Protein AF-A0A9Q7AD12-F1 (afdb_monomer)

pLDDT: mean 81.9, std 12.29, range [37.97, 93.25]

Secondary structure (DSSP, 8-state):
--GGG--EEEEEE--TT---HHHHHHHHHSEEEETTEEEE---TTHHHHHHHHHGGG--TTT-EEEEEEPPSS--------S---S---

InterPro domains:
  IPR019199 Virulence-associated protein D / CRISPR associated protein Cas2 [PF09827] (8-71)
  IPR021127 CRISPR-associated endonuclease Cas2 [MF_01471] (6-89)
  IPR021127 CRISPR-associated endonuclease Cas2 [cd09725] (8-83)

Radius of gyration: 13.28 Å; Cα contacts (8 Å, |Δi|>4): 100; chains: 1; bounding box: 31×28×32 Å

Mean predicted aligned error: 6.06 Å

Sequence (89 aa):
MKIERCNLILTYDTAADRIPPIYRYLQKNFFWLQRSIFCGQIGKNGTDRLERQLRPLIDPSYDSVYLFQLRYPFTMEVETWGKTEGAVY

Organism: NCBI:txid3029084

Nearest PDB structures (foldseek):
  2i0x-assembly1_A  TM=8.615E-01  e=1.722E-05  Pyrococcus furiosus
  5g4d-assembly1_A-2  TM=7.992E-01  e=3.567E-05  Thermococcus onnurineus
  1zpw-assembly1_X  TM=8.291E-01  e=2.968E-04  Thermus thermophilus
  4qr1-assembly1_A  TM=8.363E-01  e=7.019E-04  Streptococcus pyogenes serotype M1
  7f84-assembly1_B  TM=8.338E-01  e=1.361E-03  Leptospira interrogans serovar Copenhageni str. Fiocruz L1-130

Solvent-accessible surface area (backbone atoms only — not comparable to full-atom values): 5689 Å² total; per-residue (Å²): 127,66,74,84,64,42,37,30,40,38,38,52,48,65,69,85,92,48,92,43,64,47,56,64,52,41,62,76,74,31,48,54,52,41,100,46,35,32,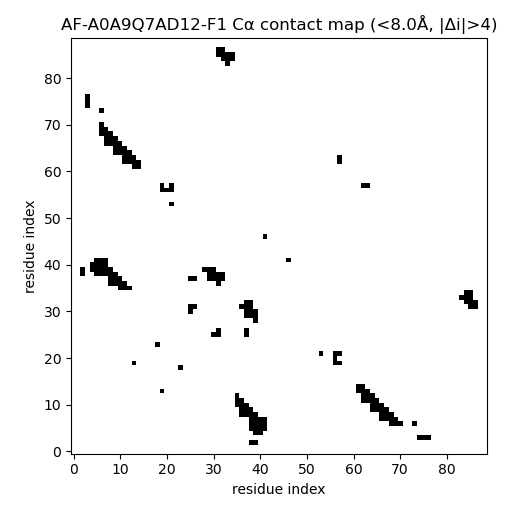36,31,72,68,61,100,67,37,62,64,54,47,49,67,64,45,57,85,49,52,54,82,89,73,36,49,75,48,77,49,74,56,61,86,89,72,84,79,86,84,85,85,83,84,88,79,88,34,77,86,126

Foldseek 3Di:
DPLQQFQKKKFKDADPPDPFVVVVVQVVAFQDWAPGITTHHADPCRVVVVCVVCVVRDDPVGMDMDIRGHDPPDGDDDDDDDDTPGDPD

Structure (mmCIF, N/CA/C/O backbone):
data_AF-A0A9Q7AD12-F1
#
_entry.id   AF-A0A9Q7AD12-F1
#
loop_
_atom_site.group_PDB
_atom_site.id
_atom_site.type_symbol
_atom_site.label_atom_id
_atom_site.label_alt_id
_atom_site.label_comp_id
_atom_site.label_asym_id
_atom_site.label_entity_id
_atom_site.label_seq_id
_atom_site.pdbx_PDB_ins_code
_atom_site.Cartn_x
_atom_site.Cartn_y
_atom_site.Cartn_z
_atom_site.occupancy
_atom_site.B_iso_or_equiv
_atom_site.auth_seq_id
_atom_site.auth_comp_id
_atom_site.auth_asym_id
_atom_site.auth_atom_id
_atom_site.pdbx_PDB_model_num
ATOM 1 N N . MET A 1 1 ? -6.289 14.178 7.107 1.00 52.81 1 MET A N 1
ATOM 2 C CA . MET A 1 1 ? -7.094 13.172 7.857 1.00 52.81 1 MET A CA 1
ATOM 3 C C . MET A 1 1 ? -6.174 12.551 8.893 1.00 52.81 1 MET A C 1
ATOM 5 O O . MET A 1 1 ? -5.016 12.346 8.565 1.00 52.81 1 MET A O 1
ATOM 9 N N . LYS A 1 2 ? -6.620 12.286 10.126 1.00 61.81 2 LYS A N 1
ATOM 10 C CA . LYS A 1 2 ? -5.743 11.641 11.117 1.00 61.81 2 LYS A CA 1
ATOM 11 C C . LYS A 1 2 ? -5.438 10.202 10.686 1.00 61.81 2 LYS A C 1
ATOM 13 O O . LYS A 1 2 ? -6.373 9.471 10.364 1.00 61.81 2 LYS A O 1
ATOM 18 N N . ILE A 1 3 ? -4.161 9.818 10.724 1.00 66.94 3 ILE A N 1
ATOM 19 C CA . ILE A 1 3 ? -3.654 8.449 10.499 1.00 66.94 3 ILE A CA 1
ATOM 20 C C . ILE A 1 3 ? -4.463 7.406 11.295 1.00 66.94 3 ILE A C 1
ATOM 22 O O . ILE A 1 3 ? -4.736 6.326 10.788 1.00 66.94 3 ILE A O 1
ATOM 26 N N . GLU A 1 4 ? -4.966 7.787 12.474 1.00 66.12 4 GLU A N 1
ATOM 27 C CA . GLU A 1 4 ? -5.891 7.030 13.338 1.00 66.12 4 GLU A CA 1
ATOM 28 C C . GLU A 1 4 ? -7.136 6.460 12.614 1.00 66.12 4 GLU A C 1
ATOM 30 O O . GLU A 1 4 ? -7.788 5.554 13.122 1.00 66.12 4 GLU A O 1
ATOM 35 N N . ARG A 1 5 ? -7.503 6.991 11.437 1.00 73.12 5 ARG A N 1
ATOM 36 C CA . ARG A 1 5 ? -8.662 6.541 10.643 1.00 73.12 5 ARG A CA 1
ATOM 37 C C . ARG A 1 5 ? -8.310 5.625 9.470 1.00 73.12 5 ARG A C 1
ATOM 39 O O . ARG A 1 5 ? -9.219 5.197 8.756 1.00 73.12 5 ARG A O 1
ATOM 46 N N . CYS A 1 6 ? -7.032 5.337 9.232 1.00 87.75 6 CYS A N 1
ATOM 47 C CA . CYS A 1 6 ? -6.652 4.389 8.193 1.00 87.75 6 CYS A CA 1
ATOM 48 C C . CYS A 1 6 ? -6.906 2.960 8.658 1.00 87.75 6 CYS A C 1
ATOM 50 O O . CYS A 1 6 ? -6.387 2.544 9.686 1.00 87.75 6 CYS A O 1
ATOM 52 N N . ASN A 1 7 ? -7.646 2.194 7.865 1.00 90.94 7 ASN A N 1
ATOM 53 C CA . ASN A 1 7 ? -7.820 0.753 8.053 1.00 90.94 7 ASN A CA 1
ATOM 54 C C . ASN A 1 7 ? -7.101 -0.066 6.968 1.00 90.94 7 ASN A C 1
ATOM 56 O O . ASN A 1 7 ? -7.282 -1.279 6.883 1.00 90.94 7 ASN A O 1
ATOM 60 N N . LEU A 1 8 ? -6.309 0.600 6.127 1.00 92.31 8 LEU A N 1
ATOM 61 C CA . LEU A 1 8 ? -5.461 -0.010 5.121 1.00 92.31 8 LEU A CA 1
ATOM 62 C C . LEU A 1 8 ? -4.097 0.681 5.116 1.00 92.31 8 LEU A C 1
ATOM 64 O O . LEU A 1 8 ? -4.025 1.903 4.954 1.00 92.31 8 LEU A O 1
ATOM 68 N N . ILE A 1 9 ? -3.035 -0.112 5.221 1.00 92.75 9 ILE A N 1
ATOM 69 C CA . ILE A 1 9 ? -1.676 0.305 4.874 1.00 92.75 9 ILE A CA 1
ATOM 70 C C . ILE A 1 9 ? -1.308 -0.390 3.570 1.00 92.75 9 ILE A C 1
ATOM 72 O O . ILE A 1 9 ? -1.541 -1.588 3.404 1.00 92.75 9 ILE A O 1
ATOM 76 N N . LEU A 1 10 ? -0.740 0.369 2.646 1.00 93.25 10 LEU A N 1
ATOM 77 C CA . LEU A 1 10 ? -0.241 -0.129 1.381 1.00 93.25 10 LEU A CA 1
ATOM 78 C C . LEU A 1 10 ? 1.252 0.138 1.305 1.00 93.25 10 LEU A C 1
ATOM 80 O O 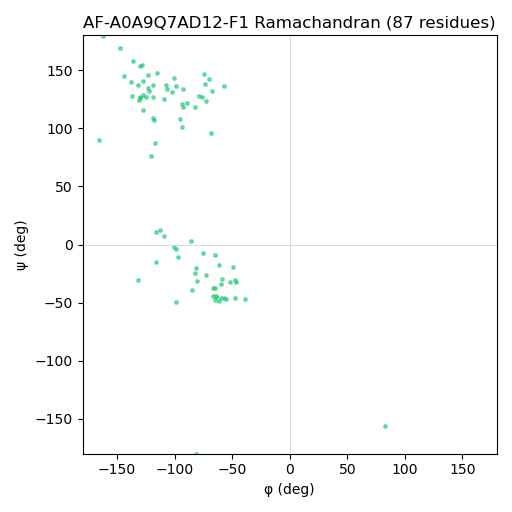. LEU A 1 10 ? 1.684 1.282 1.454 1.00 93.25 10 LEU A O 1
ATOM 84 N N . THR A 1 11 ? 2.024 -0.909 1.033 1.00 92.19 11 THR A N 1
ATOM 85 C CA . THR A 1 11 ? 3.436 -0.767 0.683 1.00 92.19 11 THR A CA 1
ATOM 86 C C . THR A 1 11 ? 3.671 -1.224 -0.743 1.00 92.19 11 THR A C 1
ATOM 88 O O . THR A 1 11 ? 2.967 -2.103 -1.244 1.00 92.19 11 THR A O 1
ATOM 91 N N . TYR A 1 12 ? 4.627 -0.591 -1.414 1.00 88.44 12 TYR A N 1
ATOM 92 C CA . TYR A 1 12 ? 5.009 -0.971 -2.766 1.00 88.44 12 TYR A CA 1
ATOM 93 C C . TYR A 1 12 ? 6.529 -0.956 -2.930 1.00 88.44 12 TYR A C 1
ATOM 95 O O . TYR A 1 12 ? 7.209 -0.052 -2.439 1.00 88.44 12 TYR A O 1
ATOM 103 N N . ASP A 1 13 ? 7.045 -1.946 -3.646 1.00 86.00 13 ASP A N 1
ATOM 104 C CA . ASP A 1 13 ? 8.440 -2.015 -4.067 1.00 86.00 13 ASP A CA 1
ATOM 105 C C . ASP A 1 13 ? 8.492 -2.172 -5.587 1.00 86.00 13 ASP A C 1
ATOM 107 O O . ASP A 1 13 ? 7.807 -3.029 -6.147 1.00 86.00 13 ASP A O 1
ATOM 111 N N . THR A 1 14 ? 9.243 -1.289 -6.243 1.00 74.75 14 THR A N 1
ATOM 112 C CA . THR A 1 14 ? 9.320 -1.151 -7.705 1.00 74.75 14 THR A CA 1
ATOM 113 C C . THR A 1 14 ? 10.748 -0.795 -8.098 1.00 74.75 14 THR A C 1
ATOM 115 O O . THR A 1 14 ? 11.391 0.002 -7.406 1.00 74.75 14 THR A O 1
ATOM 118 N N . ALA A 1 15 ? 11.222 -1.290 -9.243 1.00 69.50 15 ALA A N 1
ATOM 119 C CA . ALA A 1 15 ? 12.539 -0.928 -9.772 1.00 69.50 15 ALA A CA 1
ATOM 120 C C . ALA A 1 15 ? 12.682 0.603 -9.964 1.00 69.50 15 ALA A C 1
ATOM 122 O O . ALA A 1 15 ? 11.774 1.273 -10.458 1.00 69.50 15 ALA A O 1
ATOM 123 N N . ALA A 1 16 ? 13.832 1.157 -9.559 1.00 59.62 16 ALA A N 1
ATOM 124 C CA . ALA A 1 16 ? 14.048 2.589 -9.300 1.00 59.62 16 ALA A CA 1
ATOM 125 C C . ALA A 1 16 ? 13.858 3.539 -10.504 1.00 59.62 16 ALA A C 1
ATOM 127 O O . ALA A 1 16 ? 13.669 4.740 -10.309 1.00 59.62 16 ALA A O 1
ATOM 128 N N . ASP A 1 17 ? 13.873 3.024 -11.734 1.00 59.31 17 ASP A N 1
ATOM 129 C CA . ASP A 1 17 ? 13.971 3.845 -12.949 1.00 59.31 17 ASP A CA 1
ATOM 130 C C . ASP A 1 17 ? 12.627 4.371 -13.477 1.00 59.31 17 ASP A C 1
ATOM 132 O O . ASP A 1 17 ? 12.561 5.038 -14.511 1.00 59.31 17 ASP A O 1
ATOM 136 N N . ARG A 1 18 ? 11.523 4.107 -12.773 1.00 56.03 18 ARG A N 1
ATOM 137 C CA . ARG A 1 18 ? 10.202 4.648 -13.106 1.00 56.03 18 ARG A CA 1
ATOM 138 C C . ARG A 1 18 ? 9.611 5.256 -11.846 1.00 56.03 18 ARG A C 1
ATOM 140 O O . ARG A 1 18 ? 9.476 4.557 -10.855 1.00 56.03 18 ARG A O 1
ATOM 147 N N . ILE A 1 19 ? 9.197 6.528 -11.879 1.00 62.75 19 ILE A N 1
ATOM 148 C CA . ILE A 1 19 ? 8.196 7.015 -10.914 1.00 62.75 19 ILE A CA 1
ATOM 149 C C . ILE A 1 19 ? 6.910 6.292 -11.312 1.00 62.75 19 ILE A C 1
ATOM 151 O O . ILE A 1 19 ? 6.279 6.703 -12.295 1.00 62.75 19 ILE A O 1
ATOM 155 N N . PRO A 1 20 ? 6.560 5.167 -10.670 1.00 70.62 20 PRO A N 1
ATOM 156 C CA . PRO A 1 20 ? 5.679 4.224 -11.315 1.00 70.62 20 PRO A CA 1
ATOM 157 C C . PRO A 1 20 ? 4.258 4.806 -11.295 1.00 70.62 20 PRO A C 1
ATOM 159 O O . PRO A 1 20 ? 3.905 5.541 -10.365 1.00 70.62 20 PRO A O 1
ATOM 162 N N . PRO A 1 21 ? 3.423 4.549 -12.318 1.00 82.75 21 PRO A N 1
ATOM 163 C CA . PRO A 1 21 ? 2.033 5.014 -12.366 1.00 82.75 21 PRO A CA 1
ATOM 164 C C . PRO A 1 21 ? 1.260 4.748 -11.067 1.00 82.75 21 PRO A C 1
ATOM 166 O O . PRO A 1 21 ? 0.412 5.555 -10.676 1.00 82.75 21 PRO A O 1
ATOM 169 N N . ILE A 1 22 ? 1.630 3.675 -10.358 1.00 84.75 22 ILE A N 1
ATOM 170 C CA . ILE A 1 22 ? 1.161 3.354 -9.014 1.00 84.75 22 ILE A CA 1
ATOM 171 C C . ILE A 1 22 ? 1.397 4.487 -8.008 1.00 84.75 22 ILE A C 1
ATOM 173 O O . ILE A 1 22 ? 0.453 4.880 -7.339 1.00 84.75 22 ILE A O 1
ATOM 177 N N . TYR A 1 23 ? 2.585 5.094 -7.943 1.00 85.62 23 TYR A N 1
ATOM 178 C CA . TYR A 1 23 ? 2.883 6.185 -7.011 1.00 85.62 23 TYR A CA 1
ATOM 179 C C . TYR A 1 23 ? 1.947 7.372 -7.240 1.00 85.62 23 TYR A C 1
ATOM 181 O O . TYR A 1 23 ? 1.337 7.878 -6.303 1.00 85.62 23 TYR A O 1
ATOM 189 N N . ARG A 1 24 ? 1.754 7.775 -8.504 1.00 86.56 24 ARG A N 1
ATOM 190 C CA . ARG A 1 24 ? 0.845 8.881 -8.851 1.00 86.56 24 ARG A CA 1
ATOM 191 C C . ARG A 1 24 ? -0.607 8.556 -8.519 1.00 86.56 24 ARG A C 1
ATOM 193 O O . ARG A 1 24 ? -1.360 9.444 -8.127 1.00 86.56 24 ARG A O 1
ATOM 200 N N . TYR A 1 25 ? -1.012 7.304 -8.713 1.00 89.56 25 TYR A N 1
ATOM 201 C CA . TYR A 1 25 ? -2.332 6.837 -8.318 1.00 89.56 25 TYR A CA 1
ATOM 202 C C . TYR A 1 25 ? -2.490 6.884 -6.792 1.00 89.56 25 TYR A C 1
ATOM 204 O O . TYR A 1 25 ? -3.469 7.438 -6.295 1.00 89.56 25 TYR A O 1
ATOM 212 N N . LEU A 1 26 ? -1.514 6.373 -6.045 1.00 89.31 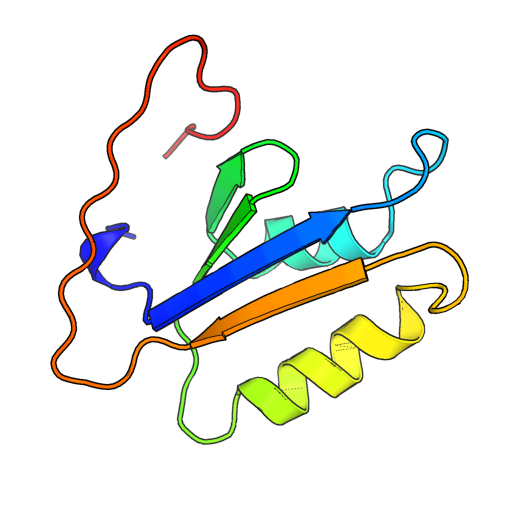26 LEU A N 1
ATOM 213 C CA . LEU A 1 26 ? -1.557 6.301 -4.590 1.00 89.31 26 LEU A CA 1
ATOM 214 C C . LEU A 1 26 ? -1.516 7.682 -3.943 1.00 89.31 26 LEU A C 1
ATOM 216 O O . LEU A 1 26 ? -2.357 7.971 -3.102 1.00 89.31 26 LEU A O 1
ATOM 220 N N . GLN A 1 27 ? -0.650 8.576 -4.416 1.00 87.69 27 GLN A N 1
ATOM 221 C CA . GLN A 1 27 ? -0.556 9.956 -3.935 1.00 87.69 27 GLN A CA 1
ATOM 222 C C . GLN A 1 27 ? -1.870 10.740 -4.099 1.00 87.69 27 GLN A C 1
ATOM 224 O O . GLN A 1 27 ? -2.155 11.637 -3.314 1.00 87.69 27 GLN A O 1
ATOM 229 N N . LYS A 1 28 ? -2.691 10.407 -5.104 1.00 88.06 28 LYS A N 1
ATOM 230 C CA . LYS A 1 28 ? -4.005 11.039 -5.319 1.00 88.06 28 LYS A CA 1
ATOM 231 C C . LYS A 1 28 ? -5.123 10.458 -4.453 1.00 88.06 28 LYS A C 1
ATOM 233 O O . LYS A 1 28 ? -6.129 11.130 -4.259 1.00 88.06 28 LYS A O 1
ATOM 238 N N . ASN A 1 29 ? -4.992 9.207 -4.008 1.00 88.06 29 ASN A N 1
ATOM 239 C CA . ASN A 1 29 ? -6.088 8.452 -3.386 1.00 88.06 29 ASN A CA 1
ATOM 240 C C . ASN A 1 29 ? -5.829 8.080 -1.915 1.00 88.06 29 ASN A C 1
ATOM 242 O O . ASN A 1 29 ? -6.763 7.688 -1.220 1.00 88.06 29 ASN A O 1
ATOM 246 N N . PHE A 1 30 ? -4.587 8.187 -1.442 1.00 90.38 30 PHE A N 1
ATOM 247 C CA . PHE A 1 30 ? -4.141 7.749 -0.122 1.00 90.38 30 PHE A CA 1
ATOM 248 C C . PHE A 1 30 ? -3.244 8.800 0.532 1.00 90.38 30 PHE A C 1
ATOM 250 O O . PHE A 1 30 ? -2.615 9.618 -0.137 1.00 90.38 30 PHE A O 1
ATOM 257 N N . PHE A 1 31 ? -3.150 8.745 1.857 1.00 88.50 31 PHE A N 1
ATOM 258 C CA . PHE A 1 31 ? -2.195 9.532 2.625 1.00 88.50 31 PHE A CA 1
ATOM 259 C C . PHE A 1 31 ? -0.799 8.957 2.428 1.00 88.50 31 PHE A C 1
ATOM 261 O O . PHE A 1 31 ? -0.565 7.773 2.672 1.00 88.50 31 PHE A O 1
ATOM 268 N N . TRP A 1 32 ? 0.122 9.796 1.970 1.00 87.56 32 TRP A N 1
ATOM 269 C CA . TRP A 1 32 ? 1.515 9.423 1.770 1.00 87.56 32 TRP A CA 1
ATOM 270 C C . TRP A 1 32 ? 2.274 9.513 3.095 1.00 87.56 32 TRP A C 1
ATOM 272 O O . TRP A 1 32 ? 2.334 10.590 3.680 1.00 87.56 32 TRP A O 1
ATOM 282 N N . LEU A 1 33 ? 2.822 8.390 3.571 1.00 85.75 33 LEU A N 1
ATOM 283 C CA . LEU A 1 33 ? 3.593 8.332 4.821 1.00 85.75 33 LEU A CA 1
ATOM 284 C C . LEU A 1 33 ? 5.102 8.374 4.549 1.00 85.75 33 LEU A C 1
ATOM 286 O O . LEU A 1 33 ? 5.839 9.150 5.152 1.00 85.75 33 LEU A O 1
ATOM 290 N N . GLN A 1 34 ? 5.571 7.533 3.627 1.00 85.88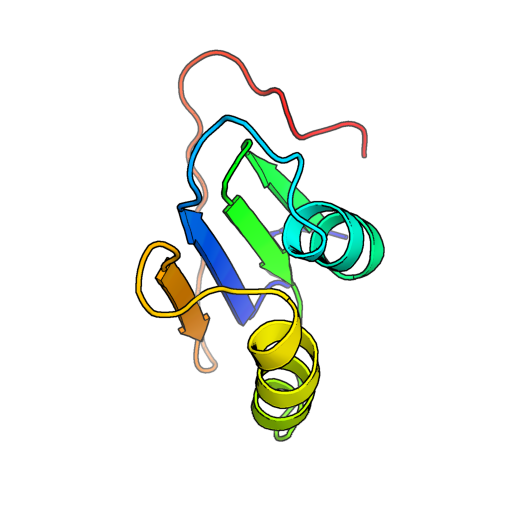 34 GLN A N 1
ATOM 291 C CA . GLN A 1 34 ? 6.974 7.431 3.214 1.00 85.88 34 GLN A CA 1
ATOM 292 C C . GLN A 1 34 ? 7.054 7.047 1.740 1.00 85.88 34 GLN A C 1
ATOM 294 O O . GLN A 1 34 ? 6.050 6.632 1.164 1.00 85.88 34 GLN A O 1
ATOM 299 N N . ARG A 1 35 ? 8.253 7.121 1.136 1.00 84.62 35 ARG A N 1
ATOM 300 C CA . ARG A 1 35 ? 8.496 6.840 -0.293 1.00 84.62 35 ARG A CA 1
ATOM 301 C C . ARG A 1 35 ? 7.677 5.661 -0.814 1.00 84.62 35 ARG A C 1
ATOM 303 O O . ARG A 1 35 ? 7.005 5.819 -1.819 1.00 84.62 35 ARG A O 1
ATOM 310 N N . SER A 1 36 ? 7.664 4.561 -0.066 1.00 87.81 36 SER A N 1
ATOM 311 C CA . SER A 1 36 ? 6.995 3.311 -0.426 1.00 87.81 36 SER A CA 1
ATOM 312 C C . SER A 1 36 ? 5.791 2.939 0.445 1.00 87.81 36 SER A C 1
ATOM 314 O O . SER A 1 36 ? 5.343 1.799 0.382 1.00 87.81 36 SER A O 1
ATOM 316 N N . ILE A 1 37 ? 5.273 3.855 1.275 1.00 89.62 37 ILE A N 1
ATOM 317 C CA . ILE A 1 37 ? 4.219 3.562 2.261 1.00 89.62 37 ILE A CA 1
ATOM 318 C C . ILE A 1 37 ? 3.080 4.577 2.164 1.00 89.62 37 ILE A C 1
ATOM 320 O O . ILE A 1 37 ? 3.282 5.789 2.287 1.00 89.62 37 ILE A O 1
ATOM 324 N N . PHE A 1 38 ? 1.865 4.055 2.015 1.00 91.38 38 PHE A N 1
ATOM 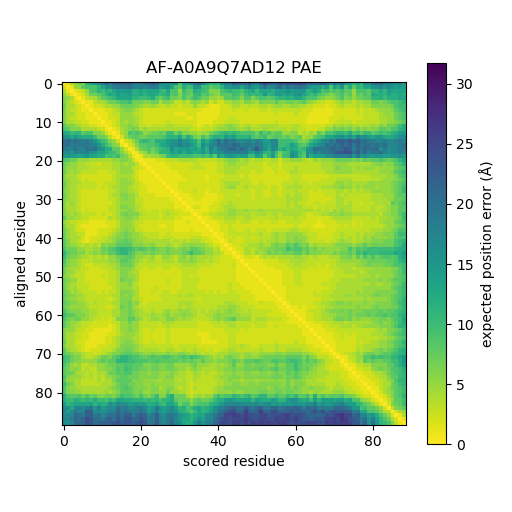325 C CA . PHE A 1 38 ? 0.621 4.810 1.963 1.00 91.38 38 PHE A CA 1
ATOM 326 C C . PHE A 1 38 ? -0.417 4.265 2.947 1.00 91.38 38 PHE A C 1
ATOM 328 O O . PHE A 1 38 ? -0.419 3.090 3.302 1.00 91.38 38 PHE A O 1
ATOM 335 N N . CYS A 1 39 ? -1.326 5.136 3.364 1.00 91.44 39 CYS A N 1
ATOM 336 C CA . CYS A 1 39 ? -2.337 4.893 4.386 1.00 91.44 39 CYS A CA 1
ATOM 337 C C . CYS A 1 39 ? -3.692 5.368 3.863 1.00 91.44 39 CYS A C 1
ATOM 339 O O . CYS A 1 39 ? -3.790 6.442 3.270 1.00 91.44 39 CYS A O 1
ATOM 341 N N . GLY A 1 40 ? -4.764 4.609 4.067 1.00 90.56 40 GLY A N 1
ATOM 342 C CA . GLY A 1 40 ? -6.094 5.083 3.697 1.00 90.56 40 GLY A CA 1
ATOM 343 C C . GLY A 1 40 ? -7.231 4.334 4.352 1.00 90.56 40 GLY A C 1
ATOM 344 O O . GLY A 1 40 ? -7.038 3.403 5.134 1.00 90.56 40 GLY A O 1
ATOM 345 N N . GLN A 1 41 ? -8.436 4.785 4.021 1.00 89.81 41 GLN A N 1
ATOM 346 C CA . GLN A 1 41 ? -9.672 4.190 4.494 1.00 89.81 41 GLN A CA 1
ATOM 347 C C . GLN A 1 41 ? -10.371 3.473 3.342 1.00 89.81 41 GLN A C 1
ATOM 349 O O . GLN A 1 41 ? -10.653 4.065 2.301 1.00 89.81 41 GLN A O 1
ATOM 354 N N . ILE A 1 42 ? -10.663 2.194 3.540 1.00 89.00 42 ILE A N 1
ATOM 355 C CA . ILE A 1 42 ? -11.315 1.334 2.566 1.00 89.00 42 ILE A CA 1
ATOM 356 C C . ILE A 1 42 ? -12.598 0.751 3.160 1.00 89.00 42 ILE A C 1
ATOM 358 O O . ILE A 1 42 ? -12.634 0.300 4.305 1.00 89.00 42 ILE A O 1
ATOM 362 N N . GLY A 1 43 ? -13.689 0.819 2.396 1.00 86.38 43 GLY A N 1
ATOM 363 C CA . GLY A 1 43 ? -14.966 0.205 2.764 1.00 86.38 43 GLY A CA 1
ATOM 364 C C . GLY A 1 43 ? -15.008 -1.289 2.434 1.00 86.38 43 GLY A C 1
ATOM 365 O O . GLY A 1 43 ? -14.074 -1.832 1.849 1.00 86.38 43 GLY A O 1
ATOM 366 N N . LYS A 1 44 ? -16.142 -1.936 2.733 1.00 79.25 44 LYS A N 1
ATOM 367 C CA . LYS A 1 44 ? -16.349 -3.394 2.612 1.00 79.25 44 LYS A CA 1
ATOM 368 C C . LYS A 1 44 ? -15.977 -3.999 1.243 1.00 79.25 44 LYS A C 1
ATOM 370 O O . LYS A 1 44 ? -15.506 -5.123 1.206 1.00 79.25 44 LYS A O 1
ATOM 375 N N . ASN A 1 45 ? -16.137 -3.241 0.154 1.00 80.75 45 ASN A N 1
ATOM 376 C CA . ASN A 1 45 ? -15.833 -3.680 -1.221 1.00 80.75 45 ASN A CA 1
ATOM 377 C C . ASN A 1 45 ? -14.699 -2.866 -1.869 1.00 80.75 45 ASN A C 1
ATOM 379 O O . ASN A 1 45 ? -14.515 -2.885 -3.088 1.00 80.75 45 ASN A O 1
ATOM 383 N N . GLY A 1 46 ? -13.993 -2.043 -1.091 1.00 85.69 46 GLY A N 1
ATOM 384 C CA . GLY A 1 46 ? -13.010 -1.131 -1.664 1.00 85.69 46 GLY A CA 1
ATOM 385 C C . GLY A 1 46 ? -11.755 -1.857 -2.148 1.00 85.69 46 GLY A C 1
ATOM 386 O O . GLY A 1 46 ? -11.110 -1.379 -3.077 1.00 85.69 46 GLY A O 1
ATOM 387 N N . THR A 1 47 ? -11.436 -3.014 -1.566 1.00 87.38 47 THR A N 1
ATOM 388 C CA . THR A 1 47 ? -10.240 -3.814 -1.872 1.00 87.38 47 THR A CA 1
ATOM 389 C C . THR A 1 47 ? -10.262 -4.331 -3.300 1.00 87.38 47 THR A C 1
ATOM 391 O O . THR A 1 47 ? -9.286 -4.153 -4.017 1.00 87.38 47 THR A O 1
ATOM 394 N N . ASP A 1 48 ? -11.403 -4.838 -3.764 1.00 90.56 48 ASP A N 1
ATOM 395 C CA . ASP A 1 48 ? -11.541 -5.345 -5.131 1.00 90.56 48 ASP A CA 1
ATOM 396 C C . ASP A 1 48 ? -11.414 -4.211 -6.152 1.00 90.56 48 ASP A C 1
ATOM 398 O O . ASP A 1 48 ? -10.855 -4.374 -7.237 1.00 90.56 48 ASP A O 1
ATOM 402 N N . ARG A 1 49 ? -11.947 -3.027 -5.816 1.00 90.69 49 ARG A N 1
ATOM 403 C CA . ARG A 1 49 ? -11.788 -1.830 -6.647 1.00 90.69 49 ARG A CA 1
ATOM 404 C C . ARG A 1 49 ? -10.321 -1.417 -6.711 1.00 90.69 49 ARG A C 1
ATOM 406 O O . ARG A 1 49 ? -9.835 -1.128 -7.801 1.00 90.69 49 ARG A O 1
ATOM 413 N N . LEU A 1 50 ? -9.641 -1.408 -5.568 1.00 91.44 50 LEU A N 1
ATOM 414 C CA . LEU A 1 50 ? -8.231 -1.066 -5.479 1.00 91.44 50 LEU A CA 1
ATOM 415 C C . LEU A 1 50 ? -7.384 -2.041 -6.299 1.00 91.44 50 LEU A C 1
ATOM 417 O O . LEU A 1 50 ? -6.605 -1.603 -7.135 1.00 91.44 50 LEU A O 1
ATOM 421 N N . GLU A 1 51 ? -7.596 -3.345 -6.142 1.00 90.69 51 GLU A N 1
ATOM 422 C CA . GLU A 1 51 ? -6.884 -4.371 -6.900 1.00 90.69 51 GLU A CA 1
ATOM 423 C C . GLU A 1 51 ? -7.064 -4.193 -8.414 1.00 90.69 51 GLU A C 1
ATOM 425 O O . GLU A 1 51 ? -6.078 -4.184 -9.151 1.00 90.69 51 GLU A O 1
ATOM 430 N N . ARG A 1 52 ? -8.297 -3.956 -8.887 1.00 92.31 52 ARG A N 1
ATOM 431 C CA . ARG A 1 52 ? -8.563 -3.677 -10.311 1.00 92.31 52 ARG A CA 1
ATOM 432 C C . ARG A 1 52 ? -7.834 -2.437 -10.826 1.00 92.31 52 ARG A C 1
ATOM 434 O O . ARG A 1 52 ? -7.462 -2.404 -11.994 1.00 92.31 52 ARG A O 1
ATOM 441 N N . GLN A 1 53 ? -7.662 -1.418 -9.986 1.00 90.81 53 GLN A N 1
ATOM 442 C CA . GLN A 1 53 ? -6.966 -0.186 -10.357 1.00 90.81 53 GLN A CA 1
ATOM 443 C C . GLN A 1 53 ? -5.443 -0.335 -10.294 1.00 90.81 53 GLN A C 1
ATOM 445 O O . GLN A 1 53 ? -4.761 0.299 -11.091 1.00 90.81 53 GLN A O 1
ATOM 450 N N . LEU A 1 54 ? -4.913 -1.165 -9.389 1.00 89.44 54 LEU A N 1
ATOM 451 C CA . LEU A 1 54 ? -3.473 -1.355 -9.196 1.00 89.44 54 LEU A CA 1
ATOM 452 C C . LEU A 1 54 ? -2.863 -2.391 -10.141 1.00 89.44 54 LEU A C 1
ATOM 454 O O . LEU A 1 54 ? -1.776 -2.149 -10.652 1.00 89.44 54 LEU A O 1
ATOM 458 N N . ARG A 1 55 ? -3.556 -3.505 -10.417 1.00 89.19 55 ARG A N 1
ATOM 459 C CA . ARG A 1 55 ? -3.078 -4.574 -11.315 1.00 89.19 55 ARG A CA 1
ATOM 460 C C . ARG A 1 55 ? -2.518 -4.082 -12.661 1.00 89.19 55 ARG A C 1
ATOM 462 O O . ARG A 1 55 ? -1.452 -4.553 -13.029 1.00 89.19 55 ARG A O 1
ATOM 469 N N . PRO A 1 56 ? -3.164 -3.159 -13.402 1.00 90.69 56 PRO A N 1
ATOM 470 C CA . PRO A 1 56 ? -2.621 -2.677 -14.676 1.00 90.69 56 PRO A CA 1
ATOM 471 C C . PRO A 1 56 ? -1.451 -1.690 -14.522 1.00 90.69 56 PRO A C 1
ATOM 473 O O . PRO A 1 56 ? -0.868 -1.286 -15.524 1.00 90.69 56 PRO A O 1
ATOM 476 N N . LEU A 1 57 ? -1.137 -1.248 -13.299 1.00 88.00 57 LEU A N 1
ATOM 477 C CA . LEU A 1 57 ? -0.078 -0.275 -13.012 1.00 88.00 57 LEU A CA 1
ATOM 478 C C . LEU A 1 57 ? 1.227 -0.929 -12.538 1.00 88.00 57 LEU A C 1
ATOM 480 O O . LEU A 1 57 ? 2.189 -0.193 -12.314 1.00 88.00 57 LEU A O 1
ATOM 484 N N . ILE A 1 58 ? 1.241 -2.254 -12.359 1.00 85.81 58 ILE A N 1
ATOM 485 C CA . ILE A 1 58 ? 2.378 -3.029 -11.848 1.00 85.81 58 ILE A CA 1
ATOM 486 C C . ILE A 1 58 ? 2.792 -4.115 -12.841 1.00 85.81 58 ILE A C 1
ATOM 488 O O . ILE A 1 58 ? 1.944 -4.706 -13.512 1.00 85.81 58 ILE A O 1
ATOM 492 N N . ASP A 1 59 ? 4.088 -4.400 -12.903 1.00 86.44 59 ASP A N 1
ATOM 493 C CA . ASP A 1 59 ? 4.620 -5.604 -13.533 1.00 86.44 59 ASP A CA 1
ATOM 494 C C . ASP A 1 59 ? 4.823 -6.679 -12.454 1.00 86.44 59 ASP A C 1
ATOM 496 O O . ASP A 1 59 ? 5.754 -6.567 -11.658 1.00 86.44 59 ASP A O 1
ATOM 500 N N . PRO A 1 60 ? 3.997 -7.738 -12.401 1.00 86.00 60 PRO A N 1
ATOM 501 C CA . PRO A 1 60 ? 4.085 -8.750 -11.347 1.00 86.00 60 PRO A CA 1
ATOM 502 C C . PRO A 1 60 ? 5.396 -9.556 -11.363 1.00 86.00 60 PRO A C 1
ATOM 504 O O . PRO A 1 60 ? 5.637 -10.324 -10.436 1.00 86.00 60 PRO A O 1
ATOM 507 N N . SER A 1 61 ? 6.232 -9.413 -12.397 1.00 86.69 61 SER A N 1
ATOM 508 C CA . SER A 1 61 ? 7.546 -10.065 -12.477 1.00 86.69 61 SER A CA 1
ATOM 509 C C . SER A 1 61 ? 8.628 -9.316 -11.691 1.00 86.69 61 SER A C 1
ATOM 511 O O . SER A 1 61 ? 9.663 -9.902 -11.377 1.00 86.69 61 SER A O 1
ATOM 513 N N . TYR A 1 62 ? 8.403 -8.031 -11.393 1.00 83.44 62 TYR A N 1
ATOM 514 C CA . TYR A 1 62 ? 9.393 -7.138 -10.779 1.00 83.44 62 TYR A CA 1
ATOM 515 C C . TYR A 1 62 ? 8.847 -6.340 -9.594 1.00 83.44 62 TYR A C 1
ATOM 517 O O . TYR A 1 62 ? 9.601 -6.016 -8.679 1.00 83.44 62 TYR A O 1
ATOM 525 N N . ASP A 1 63 ? 7.556 -6.026 -9.608 1.00 86.56 63 ASP A N 1
ATOM 526 C CA . ASP A 1 63 ? 6.909 -5.170 -8.627 1.00 86.56 63 ASP A CA 1
ATOM 527 C C . ASP A 1 63 ? 6.165 -6.004 -7.585 1.00 86.56 63 ASP A C 1
ATOM 529 O O . ASP A 1 63 ? 5.517 -7.009 -7.891 1.00 86.56 63 ASP A O 1
ATOM 533 N N . SER A 1 64 ? 6.187 -5.534 -6.339 1.00 87.81 64 SER A N 1
ATOM 534 C CA . SER A 1 64 ? 5.384 -6.116 -5.267 1.00 87.81 64 SER A CA 1
ATOM 535 C C . SER A 1 64 ? 4.562 -5.052 -4.554 1.00 87.81 64 SER A C 1
ATOM 537 O O . SER A 1 64 ? 5.007 -3.924 -4.336 1.00 87.81 64 SER A O 1
ATOM 539 N N . VAL A 1 65 ? 3.328 -5.412 -4.201 1.00 89.69 65 VAL A N 1
ATOM 540 C CA . VAL A 1 65 ? 2.402 -4.553 -3.458 1.00 89.69 65 VAL A CA 1
ATOM 541 C C . VAL A 1 65 ? 1.825 -5.356 -2.307 1.00 89.69 65 VAL A C 1
ATOM 543 O O . VAL A 1 65 ? 1.220 -6.405 -2.526 1.00 89.69 65 VAL A O 1
ATOM 546 N N . TYR A 1 66 ? 1.965 -4.844 -1.088 1.00 92.12 66 TYR A N 1
ATOM 547 C CA . TYR A 1 66 ? 1.343 -5.427 0.096 1.00 92.12 66 TYR A CA 1
ATOM 548 C C . TYR A 1 66 ? 0.192 -4.550 0.569 1.00 92.12 66 TYR A C 1
ATOM 550 O O . TYR A 1 66 ? 0.299 -3.325 0.626 1.00 92.12 66 TYR A O 1
ATOM 558 N N . LEU A 1 67 ? -0.911 -5.202 0.933 1.00 92.62 67 LEU A N 1
ATOM 559 C CA . LEU A 1 67 ? -2.102 -4.578 1.494 1.00 92.62 67 LEU A CA 1
ATOM 560 C C . LEU A 1 67 ? -2.331 -5.118 2.906 1.00 92.62 67 LEU A C 1
ATOM 562 O O . LEU A 1 67 ? -2.780 -6.250 3.079 1.00 92.62 67 LEU A O 1
ATOM 566 N N . PHE A 1 68 ? -2.070 -4.298 3.918 1.00 91.44 68 PHE A N 1
ATOM 567 C CA . PHE A 1 68 ? -2.358 -4.622 5.312 1.00 91.44 68 PHE A CA 1
ATOM 568 C C . PHE A 1 68 ? -3.727 -4.062 5.683 1.00 91.44 68 PHE A C 1
ATOM 570 O O . PHE A 1 68 ? -3.883 -2.863 5.913 1.00 91.44 68 PHE A O 1
ATOM 577 N N . GLN A 1 69 ? -4.732 -4.935 5.706 1.00 90.88 69 GLN A N 1
ATOM 578 C CA . GLN A 1 69 ? -6.095 -4.581 6.092 1.00 90.88 69 GLN A CA 1
ATOM 579 C C . GLN A 1 69 ? -6.278 -4.743 7.600 1.00 90.88 69 GLN A C 1
ATOM 581 O O . GLN A 1 69 ? -6.130 -5.839 8.144 1.00 90.88 69 GLN A O 1
ATOM 586 N N . LEU A 1 70 ? -6.654 -3.657 8.265 1.00 89.25 70 LEU A N 1
ATOM 587 C CA . LEU A 1 70 ? -6.925 -3.629 9.695 1.00 89.25 70 LEU A CA 1
ATOM 588 C C . LEU A 1 70 ? -8.424 -3.860 9.924 1.00 89.25 70 LEU A C 1
ATOM 590 O O . LEU A 1 70 ? -9.275 -3.127 9.414 1.00 89.25 70 LEU A O 1
ATOM 594 N N . ARG A 1 71 ? -8.762 -4.915 10.670 1.00 85.50 71 ARG A N 1
ATOM 595 C CA . ARG A 1 71 ? -10.153 -5.291 10.968 1.00 85.50 71 ARG A CA 1
ATOM 596 C C . ARG A 1 71 ? -10.606 -4.654 12.277 1.00 85.50 71 ARG A C 1
ATOM 598 O O . ARG A 1 71 ? -9.877 -4.691 13.255 1.00 85.50 71 ARG A O 1
ATOM 605 N N . TYR A 1 72 ? -11.804 -4.073 12.286 1.00 81.38 72 TYR A N 1
ATOM 606 C CA . TYR A 1 72 ? -12.343 -3.392 13.464 1.00 81.38 72 TYR A CA 1
ATOM 607 C C . TYR A 1 72 ? -12.709 -4.379 14.595 1.00 81.38 72 TYR A C 1
ATOM 609 O O . TYR A 1 72 ? -13.279 -5.431 14.293 1.00 81.38 72 TYR A O 1
ATOM 617 N N . PRO A 1 73 ? -12.486 -4.014 15.874 1.00 85.06 73 PRO A N 1
ATOM 618 C CA . PRO A 1 73 ? -11.730 -2.843 16.321 1.00 85.06 73 PRO A CA 1
ATOM 619 C C . PRO A 1 73 ? -10.226 -3.056 16.121 1.00 85.06 73 PRO A C 1
ATOM 621 O O . PRO A 1 73 ? -9.702 -4.127 16.409 1.00 85.06 73 PRO A O 1
ATOM 624 N N . PHE A 1 74 ? -9.534 -2.025 15.641 1.00 83.06 74 PHE A N 1
ATOM 625 C CA . PHE A 1 74 ? -8.078 -2.019 15.552 1.00 83.06 74 PHE A CA 1
ATOM 626 C C . PHE A 1 74 ? -7.532 -0.740 16.172 1.00 83.06 74 PHE A C 1
ATOM 628 O O . PHE A 1 74 ? -8.192 0.301 16.159 1.00 83.06 74 PHE A O 1
ATOM 635 N N . THR A 1 75 ? -6.301 -0.832 16.653 1.00 83.00 75 THR A N 1
ATOM 636 C CA . THR A 1 75 ? -5.494 0.311 17.068 1.00 83.00 75 THR A CA 1
ATOM 637 C C . THR A 1 75 ? -4.252 0.323 16.193 1.00 83.00 75 THR A C 1
ATOM 639 O O . THR A 1 75 ? -3.684 -0.733 15.915 1.00 83.00 75 THR A O 1
ATOM 642 N N . MET A 1 76 ? -3.854 1.502 15.728 1.00 81.06 76 MET A N 1
ATOM 643 C CA . MET A 1 76 ? -2.641 1.679 14.942 1.00 81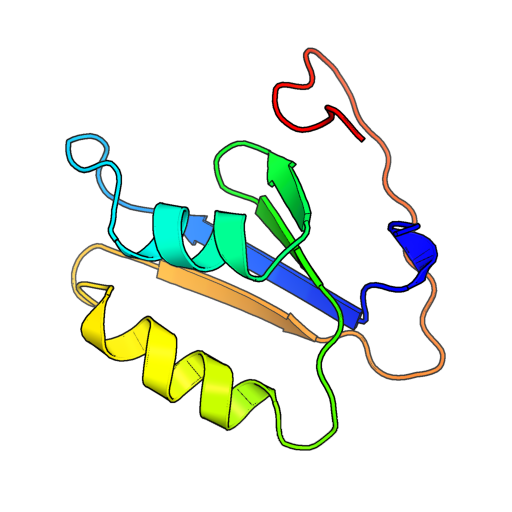.06 76 MET A CA 1
ATOM 644 C C . MET A 1 76 ? -1.803 2.771 15.588 1.00 81.06 76 MET A C 1
ATOM 646 O O . MET A 1 76 ? -2.216 3.929 15.644 1.00 81.06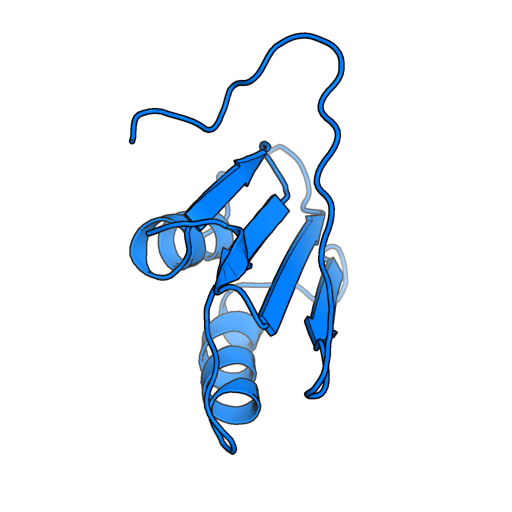 76 MET A O 1
ATOM 650 N N . GLU A 1 77 ? -0.629 2.382 16.061 1.00 82.06 77 GLU A N 1
ATOM 651 C CA . GLU A 1 77 ? 0.392 3.293 16.555 1.00 82.06 77 GLU A CA 1
ATOM 652 C C . GLU A 1 77 ? 1.460 3.428 15.475 1.00 82.06 77 GLU A C 1
ATOM 654 O O . GLU A 1 77 ? 1.904 2.436 14.896 1.00 82.06 77 GLU A O 1
ATOM 659 N N . VAL A 1 78 ? 1.832 4.667 15.160 1.00 80.50 78 VAL A N 1
ATOM 660 C CA . VAL A 1 78 ? 2.867 4.956 14.167 1.00 80.50 78 VAL A CA 1
ATOM 661 C C . VAL A 1 78 ? 3.984 5.696 14.872 1.00 80.50 78 VAL A C 1
ATOM 663 O O . VAL A 1 78 ? 3.839 6.859 15.243 1.00 80.50 78 VAL A O 1
ATOM 666 N N . GLU A 1 79 ? 5.102 5.008 15.044 1.00 84.94 79 GLU A N 1
ATOM 667 C CA . GLU A 1 79 ? 6.338 5.590 15.541 1.00 84.94 79 GLU A CA 1
ATOM 668 C C . GLU A 1 79 ? 7.255 5.902 14.355 1.00 84.94 79 GLU A C 1
ATOM 670 O O . GLU A 1 79 ? 7.358 5.117 13.413 1.00 84.94 79 GLU A O 1
ATOM 675 N N . THR A 1 80 ? 7.891 7.074 14.359 1.00 82.62 80 THR A N 1
ATOM 676 C CA . THR A 1 80 ? 8.707 7.530 13.225 1.00 82.62 80 THR A CA 1
ATOM 677 C C . THR A 1 80 ? 10.090 7.941 13.688 1.00 82.62 80 THR A C 1
ATOM 679 O O . THR A 1 80 ? 10.226 8.717 14.629 1.00 82.62 80 THR A O 1
ATOM 682 N N . TRP A 1 81 ? 11.116 7.400 13.035 1.00 85.62 81 TRP A N 1
ATOM 683 C CA . TRP A 1 81 ? 12.520 7.632 13.363 1.00 85.62 81 TRP A CA 1
ATOM 684 C C . TRP A 1 81 ? 13.227 8.193 12.118 1.00 85.62 81 TRP A C 1
ATOM 686 O O . TRP A 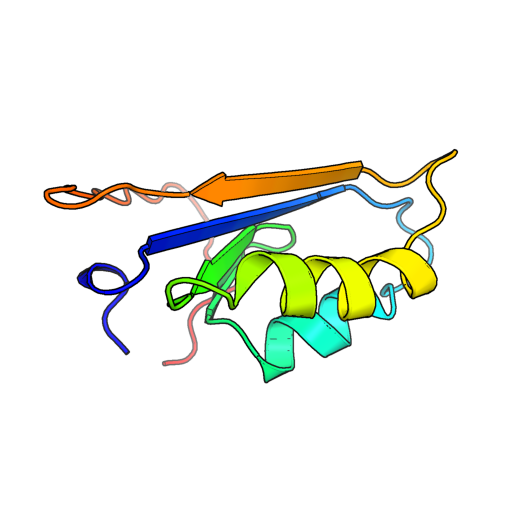1 81 ? 13.036 7.685 11.013 1.00 85.62 81 TRP A O 1
ATOM 696 N N . GLY A 1 82 ? 14.050 9.235 12.278 1.00 84.00 82 GLY A N 1
ATOM 697 C CA . GLY A 1 82 ? 14.790 9.858 11.170 1.00 84.00 82 GLY A CA 1
ATOM 698 C C . GLY A 1 82 ? 13.990 10.887 10.354 1.00 84.00 82 GLY A C 1
ATOM 699 O O . GLY A 1 82 ? 13.066 11.520 10.860 1.00 84.00 82 GLY A O 1
ATOM 700 N N . LYS A 1 83 ? 14.392 11.114 9.093 1.00 73.81 83 LYS A N 1
ATOM 701 C CA . LYS A 1 83 ? 13.818 12.161 8.227 1.00 73.81 83 LYS A CA 1
ATOM 702 C C . LYS A 1 83 ? 12.478 11.714 7.634 1.00 73.81 83 LYS A C 1
ATOM 704 O O . LYS A 1 83 ? 12.396 10.676 6.981 1.00 73.81 83 LYS A O 1
ATOM 709 N N . THR A 1 84 ? 11.448 12.536 7.796 1.00 67.19 84 THR A N 1
ATOM 710 C CA . THR A 1 84 ? 10.140 12.350 7.162 1.00 67.19 84 THR A CA 1
ATOM 711 C C . THR A 1 84 ? 10.086 13.102 5.835 1.00 67.19 84 THR A C 1
ATOM 713 O O . THR A 1 84 ? 10.233 14.319 5.789 1.00 67.19 84 THR A O 1
ATOM 716 N N . GLU A 1 85 ? 9.893 12.377 4.731 1.00 64.50 85 GLU A N 1
ATOM 717 C CA . GLU A 1 85 ? 9.668 12.989 3.406 1.00 64.50 85 GLU A CA 1
ATOM 718 C C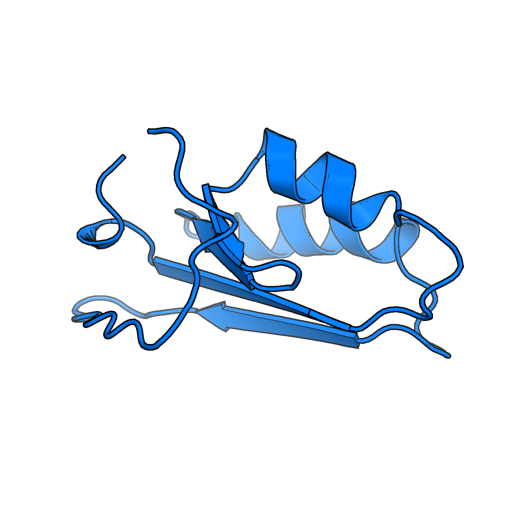 . GLU A 1 85 ? 8.176 13.089 3.046 1.00 64.50 85 GLU A C 1
ATOM 720 O O . GLU A 1 85 ? 7.818 13.801 2.113 1.00 64.50 85 GLU A O 1
ATOM 725 N N . GLY A 1 86 ? 7.300 12.440 3.823 1.00 58.97 86 GLY A N 1
ATOM 726 C CA . GLY A 1 86 ? 5.853 12.408 3.617 1.00 58.97 86 GLY A CA 1
ATOM 727 C C . GLY A 1 86 ? 5.078 12.980 4.801 1.00 58.97 86 GLY A C 1
ATOM 728 O O . GLY A 1 86 ? 4.525 12.231 5.595 1.00 58.97 86 GLY A O 1
ATOM 729 N N . ALA A 1 87 ? 5.057 14.308 4.934 1.00 45.62 87 ALA A N 1
ATOM 730 C CA . ALA A 1 87 ? 4.032 15.040 5.685 1.00 45.62 87 ALA A CA 1
ATOM 731 C C . ALA A 1 87 ? 4.101 16.539 5.343 1.00 45.62 87 ALA A C 1
ATOM 733 O O . ALA A 1 87 ? 4.781 17.314 6.009 1.00 45.62 87 ALA A O 1
ATOM 734 N N . VAL A 1 88 ? 3.359 16.961 4.319 1.00 38.75 88 VAL A N 1
ATOM 735 C CA . VAL A 1 88 ? 2.781 18.311 4.299 1.00 38.75 88 VAL A CA 1
ATOM 736 C C . VAL A 1 88 ? 1.263 18.113 4.299 1.00 38.75 88 VAL A C 1
ATOM 738 O O . VAL A 1 88 ? 0.664 18.007 3.238 1.00 38.75 88 VAL A O 1
ATOM 741 N N . TYR A 1 89 ? 0.729 17.997 5.524 1.00 37.97 89 TYR A N 1
ATOM 742 C CA . TYR A 1 89 ? -0.674 18.061 5.990 1.00 37.97 89 TYR A CA 1
ATOM 743 C C . TYR A 1 89 ? -1.734 17.087 5.434 1.00 37.97 89 TYR A C 1
ATOM 745 O O . TYR A 1 89 ? -2.068 17.130 4.234 1.00 37.97 89 TYR A O 1
#